Protein AF-A0A1X6ZP69-F1 (afdb_monomer_lite)

Structure (mmCIF, N/CA/C/O backbone):
data_AF-A0A1X6ZP69-F1
#
_entry.id   AF-A0A1X6ZP69-F1
#
loop_
_atom_site.group_PDB
_atom_site.id
_atom_site.type_symbol
_atom_site.label_atom_id
_atom_site.label_alt_id
_atom_site.label_comp_id
_atom_site.label_asym_id
_atom_site.label_entity_id
_atom_site.label_seq_id
_atom_site.pdbx_PDB_ins_code
_atom_site.Cartn_x
_atom_site.Cartn_y
_atom_site.Cartn_z
_atom_site.occupancy
_atom_site.B_iso_or_equiv
_atom_site.auth_seq_id
_atom_site.auth_comp_id
_atom_site.auth_asym_id
_atom_site.auth_atom_id
_atom_site.pdbx_PDB_model_num
ATOM 1 N N . MET A 1 1 ? -11.804 -17.982 3.201 1.00 83.19 1 MET A N 1
ATOM 2 C CA . MET A 1 1 ? -11.767 -16.864 4.171 1.00 83.19 1 MET A CA 1
ATOM 3 C C . MET A 1 1 ? -11.868 -15.565 3.388 1.00 83.19 1 MET A C 1
ATOM 5 O O . MET A 1 1 ? -11.295 -15.521 2.309 1.00 83.19 1 MET A O 1
ATOM 9 N N . LYS A 1 2 ? -12.631 -14.568 3.854 1.00 91.00 2 LYS A N 1
ATOM 10 C CA . LYS A 1 2 ? -12.749 -13.271 3.161 1.00 91.00 2 LYS A CA 1
ATOM 11 C C . LYS A 1 2 ? -11.448 -12.478 3.327 1.00 91.00 2 LYS A C 1
ATOM 13 O O . LYS A 1 2 ? -10.895 -12.491 4.425 1.00 91.00 2 LYS A O 1
ATOM 18 N N . SER A 1 3 ? -10.979 -11.820 2.270 1.00 94.25 3 SER A N 1
ATOM 19 C CA . SER A 1 3 ? -9.845 -10.891 2.336 1.00 94.25 3 SER A CA 1
ATOM 20 C C . SER A 1 3 ? -10.185 -9.698 3.235 1.00 94.25 3 SER A C 1
ATOM 22 O O . SER A 1 3 ? -11.301 -9.179 3.174 1.00 94.25 3 SER A O 1
ATOM 24 N N . ARG A 1 4 ? -9.270 -9.297 4.123 1.00 96.19 4 ARG A N 1
ATOM 25 C CA . ARG A 1 4 ? -9.436 -8.112 4.972 1.00 96.19 4 ARG A CA 1
ATOM 26 C C . ARG A 1 4 ? -8.123 -7.357 5.053 1.00 96.19 4 ARG A C 1
ATOM 28 O O . ARG A 1 4 ? -7.166 -7.851 5.649 1.00 96.19 4 ARG A O 1
ATOM 35 N N . ILE A 1 5 ? -8.142 -6.160 4.484 1.00 97.25 5 ILE A N 1
ATOM 36 C CA . ILE A 1 5 ? -7.035 -5.213 4.443 1.00 97.25 5 ILE A CA 1
ATOM 37 C C . ILE A 1 5 ? -7.574 -3.880 4.956 1.00 97.25 5 ILE A C 1
ATOM 39 O O . ILE A 1 5 ? -8.447 -3.314 4.313 1.00 97.25 5 ILE A O 1
ATOM 43 N N . THR A 1 6 ? -7.100 -3.379 6.093 1.00 97.56 6 THR A N 1
ATOM 44 C CA . THR A 1 6 ? -7.452 -2.031 6.582 1.00 97.56 6 THR A CA 1
ATOM 45 C C . THR A 1 6 ? -6.200 -1.167 6.577 1.00 97.56 6 THR A C 1
ATOM 47 O O . THR A 1 6 ? -5.175 -1.572 7.123 1.00 97.56 6 THR A O 1
ATOM 50 N N . LEU A 1 7 ? -6.296 0.024 5.991 1.00 97.44 7 LEU A N 1
ATOM 51 C CA . LEU A 1 7 ? -5.235 1.029 5.971 1.00 97.44 7 LEU A CA 1
ATOM 52 C C . LEU A 1 7 ? -5.628 2.166 6.902 1.00 97.44 7 LEU A C 1
ATOM 54 O O . LEU A 1 7 ? -6.701 2.744 6.728 1.00 97.44 7 LEU A O 1
ATOM 58 N N . SER A 1 8 ? -4.778 2.510 7.860 1.00 97.38 8 SER A N 1
ATOM 59 C CA . SER A 1 8 ? -5.092 3.549 8.837 1.00 97.38 8 SER A CA 1
ATOM 60 C C . SER A 1 8 ? -3.902 4.434 9.173 1.00 97.38 8 SER A C 1
ATOM 62 O O . SER A 1 8 ? -2.744 4.037 9.063 1.00 97.38 8 SER A O 1
ATOM 64 N N . LEU A 1 9 ? -4.220 5.654 9.594 1.00 97.94 9 LEU A N 1
ATOM 65 C CA . LEU A 1 9 ? -3.328 6.525 10.339 1.00 97.94 9 LEU A CA 1
ATOM 66 C C . LEU A 1 9 ? -3.783 6.512 11.800 1.00 97.94 9 LEU A C 1
ATOM 68 O O . LEU A 1 9 ? -4.940 6.844 12.075 1.00 97.94 9 LEU A O 1
ATOM 72 N N . THR A 1 10 ? -2.901 6.119 12.714 1.00 96.56 10 THR A N 1
ATOM 73 C CA . THR A 1 10 ? -3.188 6.151 14.153 1.00 96.56 10 THR A CA 1
ATOM 74 C C . THR A 1 10 ? -3.259 7.592 14.659 1.00 96.56 10 THR A C 1
ATOM 76 O O . THR A 1 10 ? -2.809 8.527 13.991 1.00 96.56 10 THR A O 1
ATOM 79 N N . GLU A 1 11 ? -3.780 7.786 15.871 1.00 95.75 11 GLU A N 1
ATOM 80 C CA . GLU A 1 11 ? -3.793 9.097 16.539 1.00 95.75 11 GLU A CA 1
ATOM 81 C C . GLU A 1 11 ? -2.383 9.704 16.688 1.00 95.75 11 GLU A C 1
ATOM 83 O O . GLU A 1 11 ? -2.211 10.917 16.588 1.00 95.75 11 GLU A O 1
ATOM 88 N N . GLU A 1 12 ? -1.358 8.860 16.840 1.00 96.00 12 GLU A N 1
ATOM 89 C CA . GLU A 1 12 ? 0.053 9.265 16.912 1.00 96.00 12 GLU A CA 1
ATOM 90 C C . GLU A 1 12 ? 0.673 9.565 15.533 1.00 96.00 12 GLU A C 1
ATOM 92 O O . GLU A 1 12 ? 1.858 9.886 15.435 1.00 96.00 12 GLU A O 1
ATOM 97 N N . GLY A 1 13 ? -0.105 9.460 14.453 1.00 96.19 13 GLY A N 1
ATOM 98 C CA . GLY A 1 13 ? 0.351 9.721 13.090 1.00 96.19 13 GLY A CA 1
ATOM 99 C C . GLY A 1 13 ? 1.123 8.564 12.452 1.00 96.19 13 GLY A C 1
ATOM 100 O O . GLY A 1 13 ? 1.829 8.780 11.468 1.00 96.19 13 GLY A O 1
ATOM 101 N N . GLN A 1 14 ? 1.006 7.344 12.981 1.00 97.44 14 GLN A N 1
ATOM 102 C CA . GLN A 1 14 ? 1.659 6.169 12.401 1.00 97.44 14 GLN A CA 1
ATOM 103 C C . GLN A 1 14 ? 0.781 5.540 11.324 1.00 97.44 14 GLN A C 1
ATOM 105 O O . GLN A 1 14 ? -0.423 5.377 11.509 1.00 97.44 14 GLN A O 1
ATOM 110 N N . PHE A 1 15 ? 1.387 5.163 10.201 1.00 97.25 15 PHE A N 1
ATOM 111 C CA . PHE A 1 15 ? 0.710 4.354 9.195 1.00 97.25 15 PHE A CA 1
ATOM 112 C C . PHE A 1 15 ? 0.679 2.889 9.636 1.00 97.25 15 PHE A C 1
ATOM 114 O O . PHE A 1 15 ? 1.719 2.310 9.947 1.00 97.25 15 PHE A O 1
ATOM 121 N N . GLU A 1 16 ? -0.501 2.277 9.591 1.00 97.69 16 GLU A N 1
ATOM 122 C CA . GLU A 1 16 ? -0.688 0.850 9.827 1.00 97.69 16 GLU A CA 1
ATOM 123 C C . GLU A 1 16 ? -1.477 0.213 8.672 1.00 97.69 16 GLU A C 1
ATOM 125 O O . GLU A 1 16 ? -2.477 0.752 8.190 1.00 97.69 16 GLU A O 1
ATOM 130 N N . MET A 1 17 ? -1.037 -0.974 8.248 1.00 97.25 17 MET A N 1
ATOM 131 C CA . MET A 1 17 ? -1.758 -1.848 7.323 1.00 97.25 17 MET A CA 1
ATOM 132 C C . MET A 1 17 ? -2.060 -3.160 8.039 1.00 97.25 17 MET A C 1
ATOM 134 O O . MET A 1 17 ? -1.166 -3.962 8.306 1.00 97.25 17 MET A O 1
ATOM 138 N N . HIS A 1 18 ? -3.332 -3.388 8.337 1.00 98.00 18 HIS A N 1
ATOM 139 C CA . HIS A 1 18 ? -3.785 -4.607 8.988 1.00 98.00 18 HIS A CA 1
ATOM 140 C C . HIS A 1 18 ? -4.273 -5.609 7.953 1.00 98.00 18 HIS A C 1
ATOM 142 O O . HIS A 1 18 ? -5.137 -5.292 7.138 1.00 98.00 18 HIS A O 1
ATOM 148 N N . LEU A 1 19 ? -3.756 -6.834 8.027 1.00 97.50 19 LEU A N 1
ATOM 149 C CA . LEU A 1 19 ? -4.043 -7.906 7.080 1.00 97.50 19 LEU A CA 1
ATOM 150 C C . LEU A 1 19 ? -4.497 -9.149 7.841 1.00 97.50 19 LEU A C 1
ATOM 152 O O . LEU A 1 19 ? -3.923 -9.501 8.872 1.00 97.50 19 LEU A O 1
ATOM 156 N N . ASN A 1 20 ? -5.504 -9.842 7.320 1.00 97.56 20 ASN A N 1
ATOM 157 C CA . ASN A 1 20 ? -5.684 -11.258 7.637 1.00 97.56 20 ASN A CA 1
ATOM 158 C C . ASN A 1 20 ? -4.932 -12.139 6.625 1.00 97.56 20 ASN A C 1
ATOM 160 O O . ASN A 1 20 ? -4.362 -11.632 5.662 1.00 97.56 20 ASN A O 1
ATOM 164 N N . GLU A 1 21 ? -4.932 -13.457 6.822 1.00 98.38 21 GLU A N 1
ATOM 165 C CA . GLU A 1 21 ? -4.169 -14.399 5.996 1.00 98.38 21 GLU A CA 1
ATOM 166 C C . GLU A 1 21 ? -4.513 -14.269 4.508 1.00 98.38 21 GLU A C 1
ATOM 168 O O . GLU A 1 21 ? -3.615 -14.130 3.685 1.00 98.38 21 GLU A O 1
ATOM 173 N N . LYS A 1 22 ? -5.809 -14.218 4.169 1.00 97.19 22 LYS A N 1
ATOM 174 C CA . LYS A 1 22 ? -6.253 -14.047 2.777 1.00 97.19 22 LYS A CA 1
ATOM 175 C C . LYS A 1 22 ? -5.844 -12.686 2.203 1.00 97.19 22 LYS A C 1
ATOM 177 O O . LYS A 1 22 ? -5.391 -12.638 1.071 1.00 97.19 22 LYS A O 1
ATOM 182 N N . GLY A 1 23 ? -5.984 -11.602 2.970 1.00 96.75 23 GLY A N 1
ATOM 183 C CA . GLY A 1 23 ? -5.594 -10.260 2.525 1.00 96.75 23 GLY A CA 1
ATOM 184 C C . GLY A 1 23 ? -4.095 -10.113 2.303 1.00 96.75 23 GLY A C 1
ATOM 185 O O . GLY A 1 23 ? -3.682 -9.462 1.352 1.00 96.75 23 GLY A O 1
ATOM 186 N N . ARG A 1 24 ? -3.277 -10.774 3.127 1.00 97.75 24 ARG A N 1
ATOM 187 C CA . ARG A 1 24 ? 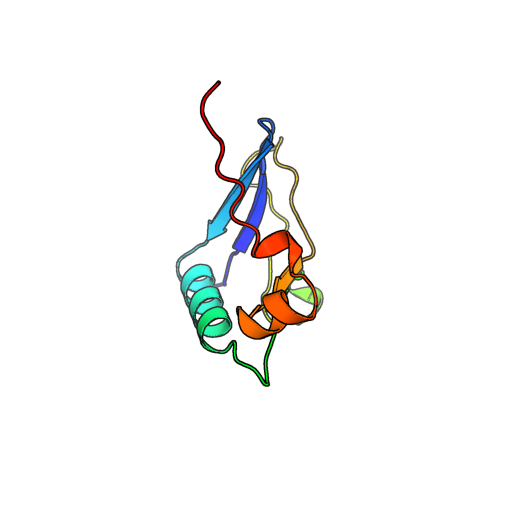-1.836 -10.876 2.893 1.00 97.75 24 ARG A CA 1
ATOM 188 C C . ARG A 1 24 ? -1.544 -11.596 1.578 1.00 97.75 24 ARG A C 1
ATOM 190 O O . ARG A 1 24 ? -0.753 -11.091 0.792 1.00 97.75 24 ARG A O 1
ATOM 197 N N . ASP A 1 25 ? -2.146 -12.762 1.367 1.00 97.88 25 ASP A N 1
ATOM 198 C CA . ASP A 1 25 ? -1.863 -13.583 0.187 1.00 97.88 25 ASP A CA 1
ATOM 199 C C . ASP A 1 25 ? -2.290 -12.859 -1.107 1.00 97.88 25 ASP A C 1
ATOM 201 O O . ASP A 1 25 ? -1.504 -12.792 -2.048 1.00 97.88 25 ASP A O 1
ATOM 205 N N . ASP A 1 26 ? -3.461 -12.211 -1.104 1.00 95.62 26 ASP A N 1
ATOM 206 C CA . ASP A 1 26 ? -3.963 -11.411 -2.236 1.00 95.62 26 ASP A CA 1
ATOM 207 C C . ASP A 1 26 ? -3.063 -10.209 -2.540 1.00 95.62 26 ASP A C 1
ATOM 209 O O . ASP A 1 26 ? -2.746 -9.926 -3.695 1.00 95.62 26 ASP A O 1
ATOM 213 N N . LEU A 1 27 ? -2.617 -9.502 -1.497 1.00 96.88 27 LEU A N 1
ATOM 214 C CA . LEU A 1 27 ? -1.713 -8.370 -1.659 1.00 96.88 27 LEU A CA 1
ATOM 215 C C . LEU A 1 27 ? -0.364 -8.809 -2.242 1.00 96.88 27 LEU A C 1
ATOM 217 O O . LEU A 1 27 ? 0.179 -8.116 -3.097 1.00 96.88 27 LEU A O 1
ATOM 221 N N . ILE A 1 28 ? 0.177 -9.947 -1.797 1.00 98.12 28 ILE A N 1
ATOM 222 C CA . ILE A 1 28 ? 1.437 -10.490 -2.322 1.00 98.12 28 ILE A CA 1
ATOM 223 C C . ILE A 1 28 ? 1.295 -10.857 -3.800 1.00 98.12 28 ILE A C 1
ATOM 225 O O . ILE A 1 28 ? 2.189 -10.530 -4.576 1.00 98.12 28 ILE A O 1
ATOM 229 N N . GLU A 1 29 ? 0.193 -11.497 -4.193 1.00 97.88 29 GLU A N 1
ATOM 230 C CA . GLU A 1 29 ? -0.066 -11.845 -5.594 1.00 97.88 29 GLU A CA 1
ATOM 231 C C . GLU A 1 29 ? -0.089 -10.593 -6.483 1.00 97.88 29 GLU A C 1
ATOM 233 O O . GLU A 1 29 ? 0.624 -10.533 -7.486 1.00 97.88 29 GLU A O 1
ATOM 238 N N . LEU A 1 30 ? -0.815 -9.550 -6.069 1.00 97.81 30 LEU A N 1
ATOM 239 C CA . LEU A 1 30 ? -0.868 -8.282 -6.799 1.00 97.81 30 LEU A CA 1
ATOM 240 C C . LEU A 1 30 ? 0.496 -7.589 -6.860 1.00 97.81 30 LEU A C 1
ATOM 242 O O . LEU A 1 30 ? 0.899 -7.134 -7.928 1.00 97.81 30 LEU A O 1
ATOM 246 N N . LEU A 1 31 ? 1.244 -7.554 -5.753 1.00 98.00 31 LEU A N 1
ATOM 247 C CA . LEU A 1 31 ? 2.600 -6.996 -5.728 1.00 98.00 31 LEU A CA 1
ATOM 248 C C . LEU A 1 31 ? 3.546 -7.739 -6.678 1.00 98.00 31 LEU A C 1
ATOM 250 O O . LEU A 1 31 ? 4.371 -7.107 -7.330 1.00 98.00 31 LEU A O 1
ATOM 254 N N . GLN A 1 32 ? 3.429 -9.064 -6.767 1.00 98.12 32 GLN A N 1
ATOM 255 C CA . GLN A 1 32 ? 4.246 -9.889 -7.658 1.00 98.12 32 GLN A CA 1
ATOM 256 C C . GLN A 1 32 ? 3.835 -9.781 -9.131 1.00 98.12 32 GLN A C 1
ATOM 258 O O . GLN A 1 32 ? 4.650 -10.088 -9.997 1.00 98.12 32 GLN A O 1
ATOM 263 N N . SER A 1 33 ? 2.606 -9.346 -9.418 1.00 97.44 33 SER A N 1
ATOM 264 C CA . SER A 1 33 ? 2.136 -9.090 -10.785 1.00 97.44 33 SER A CA 1
ATOM 265 C C . SER A 1 33 ? 2.591 -7.749 -11.368 1.00 97.44 33 SER A C 1
ATOM 267 O O . SER A 1 33 ? 2.382 -7.510 -12.555 1.00 97.44 33 SER A O 1
ATOM 269 N N . LEU A 1 34 ? 3.184 -6.870 -10.551 1.00 98.19 34 LEU A N 1
ATOM 270 C CA . LEU A 1 34 ? 3.664 -5.573 -11.012 1.00 98.19 34 LEU A CA 1
ATOM 271 C C . LEU A 1 34 ? 4.899 -5.735 -11.899 1.00 98.19 34 LEU A C 1
ATOM 273 O O . LEU A 1 34 ? 5.884 -6.372 -11.519 1.00 98.19 34 LEU A O 1
ATOM 277 N N . ASP A 1 35 ? 4.863 -5.093 -13.058 1.00 97.75 35 ASP A N 1
ATOM 278 C CA . ASP A 1 35 ? 5.977 -5.028 -13.990 1.00 97.75 35 ASP A CA 1
ATOM 279 C C . ASP A 1 35 ? 5.918 -3.731 -14.815 1.00 97.75 35 ASP A C 1
ATOM 281 O O . ASP A 1 35 ? 5.253 -2.760 -14.452 1.00 97.75 35 ASP A O 1
ATOM 285 N N . ARG A 1 36 ? 6.677 -3.670 -15.910 1.00 97.25 36 ARG A N 1
ATOM 286 C CA . ARG A 1 36 ? 6.738 -2.479 -16.766 1.00 97.25 36 ARG A CA 1
ATOM 287 C C . ARG A 1 36 ? 5.485 -2.249 -17.612 1.00 97.25 36 ARG A C 1
ATOM 289 O O . ARG A 1 36 ? 5.299 -1.126 -18.064 1.00 97.25 36 ARG A O 1
ATOM 296 N N . ASP A 1 37 ? 4.674 -3.278 -17.830 1.00 96.69 37 ASP A N 1
ATOM 297 C CA . ASP A 1 37 ? 3.419 -3.207 -18.581 1.00 96.69 37 ASP A CA 1
ATOM 298 C C . ASP A 1 37 ? 2.204 -3.111 -17.630 1.00 96.69 37 ASP A C 1
ATOM 300 O O . ASP A 1 37 ? 1.147 -2.604 -18.011 1.00 96.69 37 ASP A O 1
ATOM 304 N N . CYS A 1 38 ? 2.365 -3.544 -16.374 1.00 94.44 38 CYS A N 1
ATOM 305 C CA . CYS A 1 38 ? 1.409 -3.448 -15.274 1.00 94.44 38 CYS A CA 1
ATOM 306 C C . CYS A 1 38 ? 2.021 -2.666 -14.100 1.00 94.44 38 CYS A C 1
ATOM 308 O O . CYS A 1 38 ? 2.474 -3.217 -13.097 1.00 94.44 38 CYS A O 1
ATOM 310 N N . GLU A 1 39 ? 2.059 -1.344 -14.238 1.00 95.56 39 GLU A N 1
ATOM 311 C CA . GLU A 1 39 ? 2.820 -0.468 -13.342 1.00 95.56 39 GLU A CA 1
ATOM 312 C C . GLU A 1 39 ? 2.105 -0.102 -12.030 1.00 95.56 39 GLU A C 1
ATOM 314 O O . GLU A 1 39 ? 2.680 0.593 -11.195 1.00 95.56 39 GLU A O 1
ATOM 319 N N . HIS A 1 40 ? 0.844 -0.494 -11.830 1.00 97.75 40 HIS A N 1
ATOM 320 C CA . HIS A 1 40 ? 0.118 -0.200 -10.593 1.00 97.75 40 HIS A CA 1
ATOM 321 C C . HIS A 1 40 ? -1.125 -1.066 -10.391 1.00 97.75 40 HIS A C 1
ATOM 323 O O . HIS A 1 40 ? -1.693 -1.590 -11.343 1.00 97.75 40 HIS A O 1
ATOM 329 N N . PHE A 1 41 ? -1.609 -1.106 -9.149 1.00 97.44 41 PHE A N 1
ATOM 330 C CA . PHE A 1 41 ? -2.953 -1.578 -8.818 1.00 97.44 41 PHE A CA 1
ATOM 331 C C . PHE A 1 41 ? -3.634 -0.655 -7.801 1.00 97.44 41 PHE A C 1
ATOM 333 O O . PHE A 1 41 ? -2.992 0.131 -7.091 1.00 97.44 41 PHE A O 1
ATOM 340 N N . HIS A 1 42 ? -4.958 -0.733 -7.744 1.00 96.88 42 HIS A N 1
ATOM 341 C CA . HIS A 1 42 ? -5.810 0.118 -6.927 1.00 96.88 42 HIS A CA 1
ATOM 342 C C . HIS A 1 42 ? -6.224 -0.559 -5.625 1.00 96.88 42 HIS A C 1
ATOM 344 O O . HIS A 1 42 ? -6.525 -1.749 -5.574 1.00 96.88 42 HIS A O 1
ATOM 350 N N . LEU A 1 43 ? -6.307 0.261 -4.585 1.00 95.19 43 LEU A N 1
ATOM 351 C CA . LEU A 1 43 ? -6.919 -0.058 -3.305 1.00 95.19 43 LEU A CA 1
ATOM 352 C C . LEU A 1 43 ? -8.242 0.706 -3.237 1.00 95.19 43 LEU A C 1
ATOM 354 O O . LEU A 1 43 ? -8.245 1.934 -3.362 1.00 95.19 43 LEU A O 1
ATOM 358 N N . ALA A 1 44 ? -9.355 -0.002 -3.078 1.00 94.75 44 ALA A N 1
ATOM 359 C CA . ALA A 1 44 ? -10.685 0.606 -3.034 1.00 94.75 44 ALA A CA 1
ATOM 360 C C . ALA A 1 44 ? -11.662 -0.248 -2.218 1.00 94.75 44 ALA A C 1
ATOM 362 O O . ALA A 1 44 ? -11.379 -1.423 -1.978 1.00 94.75 44 ALA A O 1
ATOM 363 N N . PRO A 1 45 ? -12.823 0.285 -1.805 1.00 93.44 45 PRO A N 1
ATOM 364 C CA . PRO A 1 45 ? -13.836 -0.530 -1.147 1.00 93.44 45 PRO A CA 1
ATOM 365 C C . PRO A 1 45 ? -14.329 -1.643 -2.067 1.00 93.44 45 PRO A C 1
ATOM 367 O O . PRO A 1 45 ? -14.392 -1.479 -3.287 1.00 93.44 45 PRO A O 1
ATOM 370 N N . GLU A 1 46 ? -14.720 -2.762 -1.463 1.00 88.38 46 GLU A N 1
ATOM 371 C CA . GLU A 1 46 ? -15.166 -3.971 -2.168 1.00 88.38 46 GLU A CA 1
ATOM 372 C C . GLU A 1 46 ? -16.280 -3.696 -3.192 1.00 88.38 46 GLU A C 1
ATOM 374 O O . GLU A 1 46 ? -16.254 -4.249 -4.290 1.00 88.38 46 GLU A O 1
ATOM 379 N N . ASP A 1 47 ? -17.198 -2.775 -2.879 1.00 89.44 47 ASP A N 1
ATOM 380 C CA . ASP A 1 47 ? -18.340 -2.417 -3.731 1.00 89.44 47 ASP A CA 1
ATOM 381 C C . ASP A 1 47 ? -17.943 -1.812 -5.090 1.00 89.44 47 ASP A C 1
ATOM 383 O O . ASP A 1 47 ? -18.754 -1.783 -6.016 1.00 89.44 47 ASP A O 1
ATOM 387 N N . TYR A 1 48 ? -16.700 -1.343 -5.234 1.00 87.75 48 TYR A N 1
ATOM 388 C CA . TYR A 1 48 ? -16.199 -0.760 -6.481 1.00 87.75 48 TYR A CA 1
ATOM 389 C C . TYR A 1 48 ? -15.482 -1.773 -7.382 1.00 87.75 48 TYR A C 1
ATOM 391 O O . TYR A 1 48 ? -15.137 -1.423 -8.507 1.00 87.75 48 TYR A O 1
ATOM 399 N N . GLY A 1 49 ? -15.273 -3.016 -6.923 1.00 80.62 49 GLY A N 1
ATOM 400 C CA . GLY A 1 49 ? -14.754 -4.110 -7.754 1.00 80.62 49 GLY A CA 1
ATOM 401 C C . GLY A 1 49 ? -13.368 -3.866 -8.363 1.00 80.62 49 GLY A C 1
ATOM 402 O O . GLY A 1 49 ? -13.097 -4.348 -9.460 1.00 80.62 49 GLY A O 1
ATOM 403 N N . MET A 1 50 ? -12.520 -3.090 -7.683 1.00 89.25 50 MET A N 1
ATOM 404 C CA . MET A 1 50 ? -11.147 -2.802 -8.114 1.00 89.25 50 MET A CA 1
ATOM 405 C C . MET A 1 50 ? -10.181 -3.939 -7.740 1.00 89.25 50 MET A C 1
ATOM 407 O O . MET A 1 50 ? -10.574 -4.914 -7.101 1.00 89.25 50 MET A O 1
ATOM 411 N N . ASP A 1 51 ? -8.907 -3.777 -8.110 1.00 92.00 51 ASP A N 1
ATOM 412 C CA . ASP A 1 51 ? -7.851 -4.790 -7.974 1.00 92.00 51 ASP A CA 1
ATOM 413 C C . ASP A 1 51 ? -7.734 -5.365 -6.551 1.00 92.00 51 ASP A C 1
ATOM 415 O O . ASP A 1 51 ? -7.688 -6.581 -6.371 1.00 92.00 51 ASP A O 1
ATOM 419 N N . CYS A 1 52 ? -7.714 -4.498 -5.530 1.00 93.31 52 CYS A N 1
ATOM 420 C CA . CYS A 1 52 ? -7.537 -4.885 -4.134 1.00 93.31 52 CYS A CA 1
ATOM 421 C C . CYS A 1 52 ? -8.589 -4.234 -3.225 1.00 93.31 52 CYS A C 1
ATOM 423 O O . CYS A 1 52 ? -8.599 -3.016 -3.019 1.00 93.31 52 CYS A O 1
ATOM 425 N N . ALA A 1 53 ? -9.474 -5.056 -2.655 1.00 94.31 53 ALA A N 1
ATOM 426 C CA . ALA A 1 53 ? -10.532 -4.589 -1.767 1.00 94.31 53 ALA A CA 1
ATOM 427 C C . ALA A 1 53 ? -9.990 -4.215 -0.373 1.00 94.31 53 ALA A C 1
ATOM 429 O O . ALA A 1 53 ? -9.371 -5.041 0.303 1.00 94.31 53 ALA A O 1
ATOM 430 N N . VAL A 1 54 ? -10.290 -3.001 0.094 1.00 95.69 54 VAL A N 1
ATOM 431 C CA . VAL A 1 54 ? -9.993 -2.544 1.460 1.00 95.69 54 VAL A CA 1
ATOM 432 C C . VAL A 1 54 ? -11.244 -2.521 2.340 1.00 95.69 54 VAL A C 1
ATOM 434 O O . VAL A 1 54 ? -12.363 -2.286 1.890 1.00 95.69 54 VAL A O 1
ATOM 437 N N . SER A 1 55 ? -11.036 -2.784 3.624 1.00 95.12 55 SER A N 1
ATOM 438 C CA . SER A 1 55 ? -12.019 -2.706 4.695 1.00 95.12 55 SER A CA 1
ATOM 439 C C . SER A 1 55 ? -12.007 -1.307 5.299 1.00 95.12 55 SER A C 1
ATOM 441 O O . SER A 1 55 ? -10.972 -0.829 5.756 1.00 95.12 55 SER A O 1
ATOM 443 N N . GLU A 1 56 ? -13.183 -0.691 5.382 1.00 94.56 56 GLU A N 1
ATOM 444 C CA . GLU A 1 56 ? -13.367 0.638 5.980 1.00 94.56 56 GLU A CA 1
ATOM 445 C C . GLU A 1 56 ? -13.596 0.597 7.501 1.00 94.56 56 GLU A C 1
ATOM 447 O O . GLU A 1 56 ? -13.900 1.608 8.130 1.00 94.56 56 GLU A O 1
ATOM 452 N N . ILE A 1 57 ? -13.462 -0.584 8.108 1.00 95.38 57 ILE A N 1
ATOM 453 C CA . ILE A 1 57 ? -13.621 -0.773 9.550 1.00 95.38 57 ILE A CA 1
ATOM 454 C C . ILE A 1 57 ? -12.288 -0.455 10.245 1.00 95.38 57 ILE A C 1
ATOM 456 O O . ILE A 1 57 ? -11.309 -1.173 9.992 1.00 95.38 57 ILE A O 1
ATOM 460 N N . PRO A 1 58 ? -12.236 0.567 11.122 1.00 96.31 58 PRO A N 1
ATOM 461 C CA . PRO A 1 58 ? -11.032 0.898 11.874 1.00 96.31 58 PRO A CA 1
ATOM 462 C C . PRO A 1 58 ? -10.727 -0.158 12.943 1.00 96.31 58 PRO A C 1
ATOM 464 O O . PRO A 1 58 ? -11.633 -0.805 13.472 1.00 96.31 58 PRO A O 1
ATOM 467 N N . TYR A 1 59 ? -9.447 -0.312 13.289 1.00 96.12 59 TYR A N 1
ATOM 468 C CA . TYR A 1 59 ? -9.023 -1.184 14.391 1.00 96.12 59 TYR A CA 1
ATOM 469 C C . TYR A 1 59 ? -9.157 -0.493 15.755 1.00 96.12 59 TYR A C 1
ATOM 471 O O . TYR A 1 59 ? -9.392 -1.166 16.761 1.00 96.12 59 TYR A O 1
ATOM 479 N N . ARG A 1 60 ? -9.057 0.841 15.790 1.00 96.62 60 ARG A N 1
ATOM 480 C CA . ARG A 1 60 ? -9.300 1.683 16.969 1.00 96.62 60 ARG A CA 1
ATOM 481 C C . ARG A 1 60 ? -10.232 2.831 16.604 1.00 96.62 60 ARG A C 1
ATOM 483 O O . ARG A 1 60 ? -10.180 3.339 15.494 1.00 96.62 60 ARG A O 1
ATOM 490 N N . GLU A 1 61 ? -11.051 3.288 17.546 1.00 96.19 61 GLU A N 1
ATOM 491 C CA . GLU A 1 61 ? -12.020 4.371 17.297 1.00 96.19 61 GLU A CA 1
ATOM 492 C C . GLU A 1 61 ? -11.372 5.683 16.826 1.00 96.19 61 GLU A C 1
ATOM 494 O O . GLU A 1 61 ? -12.005 6.458 16.113 1.00 96.19 61 GLU A O 1
ATOM 499 N N . THR A 1 62 ? -10.115 5.925 17.206 1.00 97.06 62 THR A N 1
ATOM 500 C CA . THR A 1 62 ? -9.353 7.124 16.835 1.00 97.06 62 THR A CA 1
ATOM 501 C C . THR A 1 62 ? -8.583 6.985 15.519 1.00 97.06 62 THR A C 1
ATOM 503 O O . THR A 1 62 ? -8.043 7.977 15.030 1.00 97.06 62 THR A O 1
ATOM 506 N N . ASP A 1 63 ? -8.548 5.792 14.915 1.00 97.38 63 ASP A N 1
ATOM 507 C CA . ASP A 1 63 ? -7.835 5.566 13.659 1.00 97.38 63 ASP A CA 1
ATOM 508 C C . ASP A 1 63 ? -8.559 6.255 12.494 1.00 97.38 63 ASP A C 1
ATOM 510 O O . ASP A 1 63 ? -9.749 6.040 12.242 1.00 97.38 63 ASP A O 1
ATOM 514 N N . ARG A 1 64 ? -7.818 7.032 11.699 1.00 97.56 64 ARG A N 1
ATOM 515 C CA . ARG A 1 64 ? -8.317 7.544 10.420 1.00 97.56 64 ARG A CA 1
ATOM 516 C C . ARG A 1 64 ? -8.083 6.498 9.334 1.00 97.56 64 ARG A C 1
ATOM 518 O O . ARG A 1 64 ? -6.942 6.262 8.949 1.00 97.56 64 ARG A O 1
ATOM 525 N N . VAL A 1 65 ? -9.155 5.917 8.801 1.00 97.12 65 VAL A N 1
ATOM 526 C CA . VAL A 1 65 ? -9.081 4.905 7.733 1.00 97.12 65 VAL A CA 1
ATOM 527 C C . VAL A 1 65 ? -8.913 5.550 6.354 1.00 97.12 65 VAL A C 1
ATOM 529 O O . VAL A 1 65 ? -9.525 6.579 6.056 1.00 97.12 65 VAL A O 1
ATOM 532 N N . PHE A 1 66 ? -8.089 4.936 5.503 1.00 96.12 66 PHE A N 1
ATOM 533 C CA . PHE A 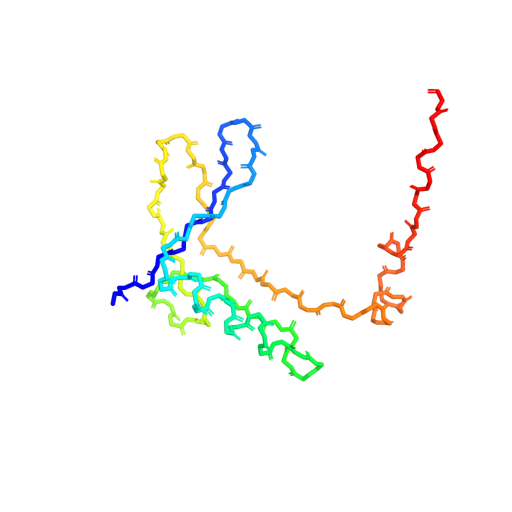1 66 ? -7.955 5.290 4.092 1.00 96.12 66 PHE A CA 1
ATOM 534 C C . PHE A 1 66 ? -8.812 4.367 3.225 1.00 96.12 66 PHE A C 1
ATOM 536 O O . PHE A 1 66 ? -8.564 3.167 3.134 1.00 96.12 66 PHE A O 1
ATOM 543 N N . THR A 1 67 ? -9.798 4.956 2.556 1.00 94.38 67 THR A N 1
ATOM 544 C CA . THR A 1 67 ? -10.737 4.247 1.676 1.00 94.38 67 THR A CA 1
ATOM 545 C C . THR A 1 67 ? -10.169 3.987 0.277 1.00 94.38 67 THR A C 1
ATOM 547 O O . THR A 1 67 ? -10.533 3.013 -0.372 1.00 94.38 67 THR A O 1
ATOM 550 N N . TRP A 1 68 ? -9.280 4.859 -0.201 1.00 95.00 68 TRP A N 1
ATOM 551 C CA . TRP A 1 68 ? -8.766 4.832 -1.570 1.00 95.00 68 TRP A CA 1
ATOM 552 C C . TRP A 1 68 ? -7.249 4.941 -1.584 1.00 95.00 68 TRP A C 1
ATOM 554 O O . TRP A 1 68 ? -6.670 5.719 -0.824 1.00 95.00 68 TRP A O 1
ATOM 564 N N . GLY A 1 69 ? -6.614 4.214 -2.497 1.00 94.00 69 GLY A N 1
ATOM 565 C CA . GLY A 1 69 ? -5.176 4.279 -2.702 1.00 94.00 69 GLY A CA 1
ATOM 566 C C . GLY A 1 69 ? -4.737 3.641 -4.011 1.00 94.00 69 GLY A C 1
ATOM 567 O O . GLY A 1 69 ? -5.523 3.030 -4.736 1.00 94.00 69 GLY A O 1
ATOM 568 N N . LYS A 1 70 ? -3.450 3.789 -4.306 1.00 95.50 70 LYS A N 1
ATOM 569 C CA . LYS A 1 70 ? -2.771 3.081 -5.388 1.00 95.50 70 LYS A CA 1
ATOM 570 C C . LYS A 1 70 ? -1.418 2.616 -4.887 1.00 95.50 70 LYS A C 1
ATOM 572 O O . LYS A 1 70 ? -0.759 3.349 -4.151 1.00 95.50 70 LYS A O 1
ATOM 577 N N . ILE A 1 71 ? -1.009 1.435 -5.320 1.00 97.12 71 ILE A N 1
ATOM 578 C CA . ILE A 1 71 ? 0.375 0.984 -5.216 1.00 97.12 71 ILE A CA 1
ATOM 579 C C . ILE A 1 71 ? 0.995 1.147 -6.597 1.00 97.12 71 ILE A C 1
ATOM 581 O O . ILE A 1 71 ? 0.439 0.653 -7.572 1.00 97.12 71 ILE A O 1
ATOM 585 N N . LEU A 1 72 ? 2.101 1.887 -6.673 1.00 97.56 72 LEU A N 1
ATOM 586 C CA . LEU A 1 72 ? 2.770 2.259 -7.919 1.00 97.56 72 LEU A CA 1
ATOM 587 C C . LEU A 1 72 ? 4.131 1.557 -7.984 1.00 97.56 72 LEU A C 1
ATOM 589 O O . LEU A 1 72 ? 4.969 1.754 -7.104 1.00 97.56 72 LEU A O 1
ATOM 593 N N . PHE A 1 73 ? 4.361 0.770 -9.027 1.00 97.94 73 PHE A N 1
ATOM 594 C CA . PHE A 1 73 ? 5.667 0.228 -9.370 1.00 97.94 73 PHE A CA 1
ATOM 595 C C . PHE A 1 73 ? 6.504 1.311 -10.050 1.00 97.94 73 PHE A C 1
ATOM 597 O O . PHE A 1 73 ? 6.101 1.895 -11.057 1.00 97.94 73 PHE A O 1
ATOM 604 N N . ARG A 1 74 ? 7.669 1.610 -9.474 1.00 96.88 74 ARG A N 1
ATOM 605 C CA . ARG A 1 74 ? 8.577 2.661 -9.945 1.00 96.88 74 ARG A CA 1
ATOM 606 C C . ARG A 1 74 ? 9.980 2.082 -10.147 1.00 96.88 74 ARG A C 1
ATOM 608 O O . ARG A 1 74 ? 10.764 2.058 -9.205 1.00 96.88 74 ARG A O 1
ATOM 615 N N . PRO A 1 75 ? 10.298 1.563 -11.346 1.00 96.56 75 PRO A N 1
ATOM 616 C CA . PRO A 1 75 ? 11.666 1.229 -11.721 1.00 96.56 75 PRO A CA 1
ATOM 617 C C . PRO A 1 75 ? 12.603 2.436 -11.599 1.00 96.56 75 PRO A C 1
ATOM 619 O O . PRO A 1 75 ? 12.273 3.531 -12.054 1.00 96.56 75 PRO A O 1
ATOM 622 N N . ASP A 1 76 ? 13.808 2.220 -11.072 1.00 96.94 76 ASP A N 1
ATOM 623 C CA . ASP A 1 76 ? 14.786 3.291 -10.844 1.00 96.94 76 ASP A CA 1
ATOM 624 C C . ASP A 1 76 ? 15.131 4.109 -12.095 1.00 96.94 76 ASP A C 1
ATOM 626 O O . ASP A 1 76 ? 15.481 5.281 -11.995 1.00 96.94 76 ASP A O 1
ATOM 630 N N . ASP A 1 77 ? 15.125 3.506 -13.287 1.00 97.44 77 ASP A N 1
ATOM 631 C CA . ASP A 1 77 ? 15.430 4.243 -14.514 1.00 97.44 77 ASP A CA 1
ATOM 632 C C . ASP A 1 77 ? 14.320 5.225 -14.896 1.00 97.44 77 ASP A C 1
ATOM 634 O O . ASP A 1 77 ? 14.634 6.306 -15.388 1.00 97.44 77 ASP A O 1
ATOM 638 N N . TRP A 1 78 ? 13.060 4.911 -14.583 1.00 97.12 78 TRP A N 1
ATOM 639 C CA . TRP A 1 78 ? 11.961 5.864 -14.727 1.00 97.12 78 TRP A CA 1
ATOM 640 C C . TRP A 1 78 ? 12.108 7.020 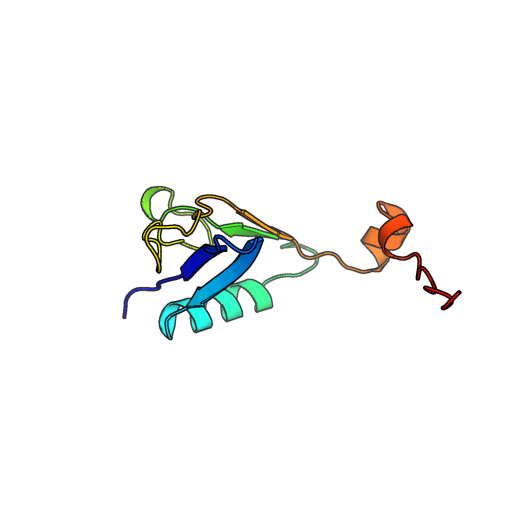-13.749 1.00 97.12 78 TRP A C 1
ATOM 642 O O . TRP A 1 78 ? 11.919 8.172 -14.131 1.00 97.12 78 TRP A O 1
ATOM 652 N N . ASP A 1 79 ? 12.454 6.738 -12.495 1.00 96.88 79 ASP A N 1
ATOM 653 C CA . ASP A 1 79 ? 12.635 7.797 -11.504 1.00 96.88 79 ASP A CA 1
ATOM 654 C C . ASP A 1 79 ? 13.882 8.640 -11.798 1.00 96.88 79 ASP A C 1
ATOM 656 O O . ASP A 1 79 ? 13.815 9.859 -11.678 1.00 96.88 79 ASP A O 1
ATOM 660 N N . ARG A 1 80 ? 14.970 8.065 -12.326 1.00 96.69 80 ARG A N 1
ATOM 661 C CA . ARG A 1 80 ? 16.112 8.847 -12.842 1.00 96.69 80 ARG A CA 1
ATOM 662 C C . ARG A 1 80 ? 15.722 9.816 -13.962 1.00 96.69 80 ARG A C 1
ATOM 664 O O . ARG A 1 80 ? 16.282 10.908 -14.022 1.00 96.69 80 ARG A O 1
ATOM 671 N N . GLU A 1 81 ? 14.810 9.429 -14.852 1.00 97.31 81 GLU A N 1
ATOM 672 C CA . GLU A 1 81 ? 14.377 10.273 -15.975 1.00 97.31 81 GLU A CA 1
ATOM 673 C C . GLU A 1 81 ? 13.333 11.318 -15.554 1.00 97.31 81 GLU A C 1
ATOM 675 O O . GLU A 1 81 ? 13.470 12.500 -15.873 1.00 97.31 81 GLU A O 1
ATOM 680 N N . TYR A 1 82 ? 12.295 10.894 -14.830 1.00 96.19 82 TYR A N 1
ATOM 681 C CA . TYR A 1 82 ? 11.097 11.703 -14.588 1.00 96.19 82 TYR A CA 1
ATOM 682 C C . TYR A 1 82 ? 11.030 12.316 -13.185 1.00 96.19 82 TYR A C 1
ATOM 684 O O . TYR A 1 82 ? 10.416 13.369 -13.011 1.00 96.19 82 TYR A O 1
ATOM 692 N N . PHE A 1 83 ? 11.662 11.696 -12.185 1.00 95.31 83 PHE A N 1
ATOM 693 C CA . PHE A 1 83 ? 11.638 12.140 -10.786 1.00 95.31 83 PHE A CA 1
ATOM 694 C C . PHE A 1 83 ? 13.036 12.122 -10.143 1.00 95.31 83 PHE A C 1
ATOM 696 O O . PHE A 1 83 ? 13.190 11.600 -9.043 1.00 95.31 83 PHE A O 1
ATOM 703 N N . PRO A 1 84 ? 14.075 12.721 -10.757 1.00 94.94 84 PRO A N 1
ATOM 704 C CA . PRO A 1 84 ? 15.464 12.531 -10.322 1.00 94.94 84 PRO A CA 1
ATOM 705 C C . PRO A 1 84 ? 15.721 12.906 -8.853 1.00 94.94 84 PRO A C 1
ATOM 707 O O .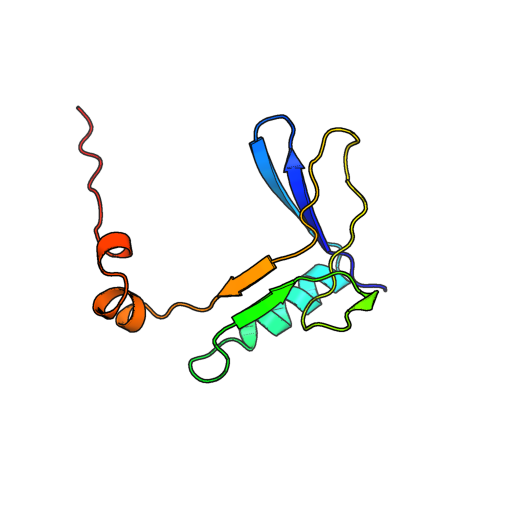 PRO A 1 84 ? 16.577 12.311 -8.212 1.00 94.94 84 PRO A O 1
ATOM 710 N N . HIS A 1 85 ? 14.927 13.821 -8.287 1.00 93.88 85 HIS A N 1
ATOM 711 C CA . HIS A 1 85 ? 15.012 14.231 -6.882 1.00 93.88 85 HIS A CA 1
ATOM 712 C C . HIS A 1 85 ? 14.739 13.111 -5.862 1.00 93.88 85 HIS A C 1
ATOM 714 O O . HIS A 1 85 ? 15.097 13.276 -4.699 1.00 93.88 85 HIS A O 1
ATOM 720 N N . VAL A 1 86 ? 14.088 12.004 -6.250 1.00 93.81 86 VAL A N 1
ATOM 721 C CA . VAL A 1 86 ? 13.905 10.837 -5.360 1.00 93.81 86 VAL A CA 1
ATOM 722 C C . VAL A 1 86 ? 15.116 9.903 -5.376 1.00 93.81 86 VAL A C 1
ATOM 724 O O . VAL A 1 86 ? 15.260 9.080 -4.478 1.00 93.81 86 VAL A O 1
ATOM 72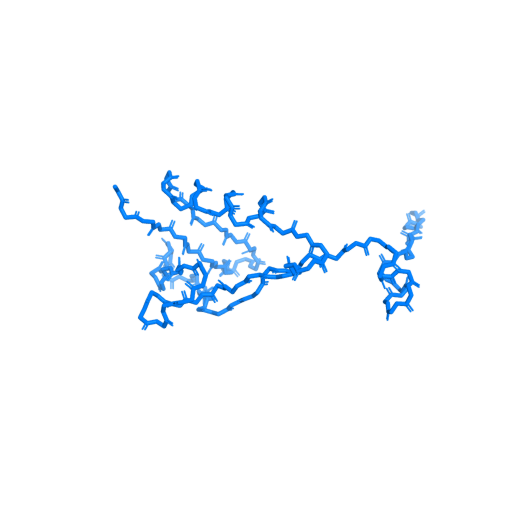7 N N . MET A 1 87 ? 15.991 10.052 -6.375 1.00 93.75 87 MET A N 1
ATOM 728 C CA . MET A 1 87 ? 17.243 9.304 -6.506 1.00 93.75 87 MET A CA 1
ATOM 729 C C . MET A 1 87 ? 18.414 10.010 -5.809 1.00 93.75 87 MET A C 1
ATOM 731 O O . MET A 1 87 ? 19.485 9.420 -5.667 1.00 93.75 87 MET A O 1
ATOM 735 N N . ASP A 1 88 ? 18.229 11.267 -5.394 1.00 88.25 88 ASP A N 1
ATOM 736 C CA . ASP A 1 88 ? 19.243 12.036 -4.683 1.00 88.25 88 ASP A CA 1
ATOM 737 C C . ASP A 1 88 ? 19.415 11.471 -3.267 1.00 88.25 88 ASP A C 1
ATOM 739 O O . ASP A 1 88 ? 18.594 11.701 -2.375 1.00 88.25 88 ASP A O 1
ATOM 743 N N . GLU A 1 89 ? 20.517 10.757 -3.034 1.00 74.75 89 GLU A N 1
ATOM 744 C CA . GLU A 1 89 ? 20.957 10.424 -1.682 1.00 74.75 89 GLU A CA 1
ATOM 745 C C . GLU A 1 89 ? 21.312 11.729 -0.961 1.00 74.75 89 GLU A C 1
ATOM 747 O O . GLU A 1 89 ? 22.428 12.246 -1.054 1.00 74.75 89 GLU A O 1
ATOM 752 N N . LYS A 1 90 ? 20.356 12.295 -0.220 1.00 66.56 90 LYS A N 1
ATOM 753 C CA . LYS A 1 90 ? 20.697 13.269 0.812 1.00 66.56 90 LYS A CA 1
ATOM 754 C C . LYS A 1 90 ? 21.513 12.521 1.854 1.00 66.56 90 LYS A C 1
ATOM 756 O O . LYS A 1 90 ? 20.969 11.860 2.732 1.00 66.56 90 LYS A O 1
ATOM 761 N N . THR A 1 91 ? 22.833 12.617 1.750 1.00 55.16 91 THR A N 1
ATOM 762 C CA . THR A 1 91 ? 23.715 12.349 2.876 1.00 55.16 91 THR A CA 1
ATOM 763 C C . THR A 1 91 ? 23.330 13.334 3.969 1.00 55.16 91 THR A C 1
ATOM 765 O O . THR A 1 91 ? 23.768 14.488 3.942 1.00 55.16 91 THR A O 1
ATOM 768 N N . ASP A 1 92 ? 22.489 12.900 4.905 1.00 56.97 92 ASP A N 1
ATOM 769 C CA . ASP A 1 92 ? 22.341 13.552 6.198 1.00 56.97 92 ASP A CA 1
ATOM 770 C C . ASP A 1 92 ? 23.716 13.485 6.870 1.00 56.97 92 ASP A C 1
ATOM 772 O O . ASP A 1 92 ? 24.080 12.524 7.546 1.00 56.97 92 ASP A O 1
ATOM 776 N N . SER A 1 93 ? 24.547 14.487 6.586 1.00 46.47 93 SER A N 1
ATOM 777 C CA . SER A 1 93 ? 25.774 14.716 7.330 1.00 46.47 93 SER A CA 1
ATOM 778 C C . SER A 1 93 ? 25.341 15.083 8.744 1.00 46.47 93 SER A C 1
ATOM 780 O O . SER A 1 93 ? 24.618 16.071 8.893 1.00 46.47 93 SER A O 1
ATOM 782 N N . PRO A 1 94 ? 25.735 14.325 9.778 1.00 58.53 94 PRO A N 1
ATOM 783 C CA . PRO A 1 94 ? 25.428 14.719 11.139 1.00 58.53 94 PRO A CA 1
ATOM 784 C C . PRO A 1 94 ? 26.231 15.989 11.445 1.00 58.53 94 PRO A C 1
ATOM 786 O O . PRO A 1 94 ? 27.454 15.936 11.575 1.00 58.53 94 PRO A O 1
ATOM 789 N N . THR A 1 95 ? 25.551 17.135 11.489 1.00 56.16 95 THR A N 1
ATOM 790 C CA . THR A 1 95 ? 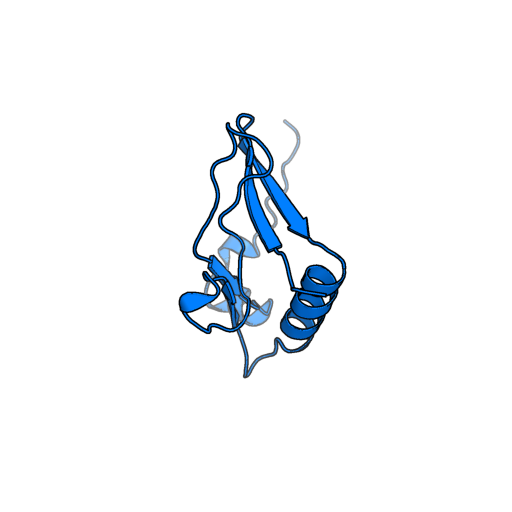26.039 18.346 12.170 1.00 56.16 95 THR A CA 1
ATOM 791 C C . THR A 1 95 ? 25.785 18.254 13.658 1.00 56.16 95 THR A C 1
ATOM 793 O O . THR A 1 95 ? 24.649 17.865 14.016 1.00 56.16 95 THR A O 1
#

Organism: NCBI:txid1247867

Sequence (95 aa):
MKSRITLSLTEEGQFEMHLNEKGRDDLIELLQSLDRDCEHFHLAPEDYGMDCAVSEIPYRETDRVFTWGKILFRPDDWDREYFPHVMDEKTDSPT

pLDDT: mean 92.91, std 10.22, range [46.47, 98.38]

Radius of gyration: 16.47 Å; chains: 1; bounding box: 44×35×36 Å

Foldseek 3Di:
DDWEWWWWQAPVRDTDIDTDPNVVVLVVVQVVPDDPVRFKFKEADVVVVGSHHYDPDDPDPRIDTDHIDMDGHDDPVNCVVPPVVVVDPPPPPPD

Secondary structure (DSSP, 8-state):
----EEEEE-TTS-EEEEE-HHHHHHHHHHHHT--SSS-EEEEEEGGG--SEEE----SSTT-EE---EEEE---HHHHHHH-GGGT--------